Protein AF-A0A014L675-F1 (afdb_monomer_lite)

Sequence (166 aa):
MASSSAWFIGDWVAFGSVRYESRYRDAIEAVGLDYQTIRNYAWVARKFELARRRENLSFQHHTEVASLPAEEQDYWLTRAEECGWSRNQLRRHIRGTRKSTQRNGEGELVQPLRVDRDRVARWTRAAELAGSSLETWIIANIDQAANNIFMNSGEATSHVTRAVRS

Foldseek 3Di:
DAPVVLLVLLVCCLVVPDDPVPVNVVVVVVVVDDPVSSVLSVLLNVQADPVNDDPLDYSLLSSLCSPDPPVVSSVLVVCCNVVVDDSVRSNVVVVVVVVVCVVVCVVDDDDPPPDDPVRLVVLQVVQVVVVHGSVVSVVVVVVVVVVVVCVVVPDDDDDDDDDDDD

pLDDT: mean 74.73, std 17.56, range [33.94, 96.5]

Radius of gyration: 26.56 Å; chains: 1; bounding box: 47×53×72 Å

Secondary structure (DSSP, 8-state):
---HHHHHHHHHHHH-TTT-HHHHHHHHHTTT--HHHHHHHHHHHHHS-GGG--TTS-HHHHHHHTTS-HHHHHHHHHHHHHTT--HHHHHHHHHHHHHHHHHHGGGS--------HHHHHHHHHHHHHTTS-HHHHHHHHHHHHHHHHHHHHT------------

Structure (mmCIF, N/CA/C/O backbone):
data_AF-A0A014L675-F1
#
_entry.id   AF-A0A014L675-F1
#
loop_
_atom_site.group_PDB
_atom_site.id
_atom_site.type_symbol
_atom_site.label_atom_id
_atom_site.label_alt_id
_atom_site.label_comp_id
_atom_site.label_asym_id
_atom_site.label_entity_id
_atom_site.label_seq_id
_atom_site.pdbx_PDB_ins_code
_atom_site.Cartn_x
_atom_site.Cartn_y
_atom_site.Cartn_z
_atom_site.occupancy
_atom_site.B_iso_or_equiv
_atom_site.auth_seq_id
_atom_site.auth_comp_id
_atom_site.auth_asym_id
_atom_site.auth_atom_id
_atom_site.pdbx_PDB_model_num
ATOM 1 N N . MET A 1 1 ? 5.342 -15.927 -12.885 1.00 42.88 1 MET A N 1
ATOM 2 C CA . MET A 1 1 ? 6.704 -15.354 -12.912 1.00 42.88 1 MET A CA 1
ATOM 3 C C . MET A 1 1 ? 6.617 -13.873 -12.588 1.00 42.88 1 MET A C 1
ATOM 5 O O . MET A 1 1 ? 5.720 -13.207 -13.098 1.00 42.88 1 MET A O 1
ATOM 9 N N . ALA A 1 2 ? 7.462 -13.369 -11.688 1.00 50.44 2 ALA A N 1
ATOM 10 C CA . ALA A 1 2 ? 7.633 -11.931 -11.526 1.00 50.44 2 ALA A CA 1
ATOM 11 C C . ALA A 1 2 ? 8.106 -11.356 -12.867 1.00 50.44 2 ALA A C 1
ATOM 13 O O . ALA A 1 2 ? 9.047 -11.884 -13.454 1.00 50.44 2 ALA A O 1
ATOM 14 N N . SER A 1 3 ? 7.471 -10.303 -13.379 1.00 64.94 3 SER A N 1
ATOM 15 C CA . SER A 1 3 ? 8.093 -9.541 -14.460 1.00 64.94 3 SER A CA 1
ATOM 16 C C . SER A 1 3 ? 9.263 -8.787 -13.836 1.00 64.94 3 SER A C 1
ATOM 18 O O . SER A 1 3 ? 9.067 -7.717 -13.267 1.00 64.94 3 SER A O 1
ATOM 20 N N . SER A 1 4 ? 10.463 -9.368 -13.880 1.00 68.38 4 SER A N 1
ATOM 21 C CA . SER A 1 4 ? 11.719 -8.738 -13.442 1.00 68.38 4 SER A CA 1
ATOM 22 C C . SER A 1 4 ? 11.904 -7.348 -14.065 1.00 68.38 4 SER A C 1
ATOM 24 O O . SER A 1 4 ? 12.405 -6.434 -13.417 1.00 68.38 4 SER A O 1
ATOM 26 N N . SER A 1 5 ? 11.378 -7.157 -15.278 1.00 72.69 5 SER A N 1
ATOM 27 C CA . SER A 1 5 ? 11.279 -5.866 -15.960 1.00 72.69 5 SER A CA 1
ATOM 28 C C . SER A 1 5 ? 10.459 -4.815 -15.201 1.00 72.69 5 SER A C 1
ATOM 30 O O . SER A 1 5 ? 10.838 -3.651 -15.205 1.00 72.69 5 SER A O 1
ATOM 32 N N . ALA A 1 6 ? 9.375 -5.186 -14.511 1.00 83.50 6 ALA A N 1
ATOM 33 C CA . ALA A 1 6 ? 8.558 -4.239 -13.747 1.00 83.50 6 ALA A CA 1
ATOM 34 C C . ALA A 1 6 ? 9.301 -3.707 -12.512 1.00 83.50 6 ALA A C 1
ATOM 36 O O . ALA A 1 6 ? 9.239 -2.510 -12.234 1.00 83.50 6 ALA A O 1
ATOM 37 N N . TRP A 1 7 ? 10.050 -4.575 -11.818 1.00 85.62 7 TRP A N 1
ATOM 38 C CA . TRP A 1 7 ? 10.936 -4.158 -10.727 1.00 85.62 7 TRP A CA 1
ATOM 39 C C . TRP A 1 7 ? 12.026 -3.217 -11.236 1.00 85.62 7 TRP A C 1
ATOM 41 O O . TRP A 1 7 ? 12.161 -2.119 -10.710 1.00 85.62 7 TRP A O 1
ATOM 51 N N . PHE 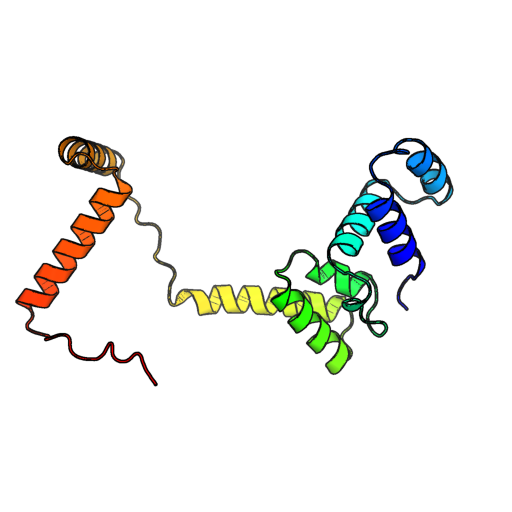A 1 8 ? 12.719 -3.596 -12.313 1.00 84.19 8 PHE A N 1
ATOM 52 C CA . PHE A 1 8 ? 13.777 -2.778 -12.906 1.00 84.19 8 PHE A CA 1
ATOM 53 C C . PHE A 1 8 ? 13.284 -1.390 -13.345 1.00 84.19 8 PHE A C 1
ATOM 55 O O . PHE A 1 8 ? 13.897 -0.382 -12.999 1.00 84.19 8 PHE A O 1
ATOM 62 N N . ILE A 1 9 ? 12.155 -1.319 -14.062 1.00 80.38 9 ILE A N 1
ATOM 63 C CA . ILE A 1 9 ? 11.554 -0.047 -14.497 1.00 80.38 9 ILE A CA 1
ATOM 64 C C . ILE A 1 9 ? 11.144 0.791 -13.283 1.00 80.38 9 ILE A C 1
ATOM 66 O O . ILE A 1 9 ? 11.413 1.991 -13.241 1.00 80.38 9 ILE A O 1
ATOM 70 N N . GLY A 1 10 ? 10.505 0.163 -12.292 1.00 83.88 10 GLY A N 1
ATOM 71 C CA . GLY A 1 10 ? 10.083 0.837 -11.071 1.00 83.88 10 GLY A CA 1
ATOM 72 C C . GLY A 1 10 ? 11.260 1.434 -10.305 1.00 83.88 10 GLY A C 1
ATOM 73 O O . GLY A 1 10 ? 11.203 2.603 -9.934 1.00 83.88 10 GLY A O 1
ATOM 74 N N . ASP A 1 11 ? 12.340 0.672 -10.131 1.00 85.88 11 ASP A N 1
ATOM 75 C CA . ASP A 1 11 ? 13.561 1.122 -9.461 1.00 85.88 11 ASP A CA 1
ATOM 76 C C . ASP A 1 11 ? 14.233 2.256 -10.220 1.00 85.88 11 ASP A C 1
ATOM 78 O O . ASP A 1 11 ? 14.507 3.311 -9.654 1.00 85.88 11 ASP A O 1
ATOM 82 N N . TRP A 1 12 ? 14.443 2.080 -11.522 1.00 79.69 12 TRP A N 1
ATOM 83 C CA . TRP A 1 12 ? 15.095 3.084 -12.352 1.00 79.69 12 TRP A CA 1
ATOM 84 C C . TRP A 1 12 ? 14.377 4.440 -12.281 1.00 79.69 12 TRP A C 1
ATOM 86 O O . TRP A 1 12 ? 15.017 5.478 -12.109 1.00 79.69 12 TRP A O 1
ATOM 96 N N . VAL A 1 13 ? 13.041 4.436 -12.304 1.00 76.38 13 VAL A N 1
ATOM 97 C CA . VAL A 1 13 ? 12.227 5.653 -12.156 1.00 76.38 13 VAL A CA 1
ATOM 98 C C . VAL A 1 13 ? 12.204 6.160 -10.710 1.00 76.38 13 VAL A C 1
ATOM 100 O O . VAL A 1 13 ? 12.229 7.371 -10.482 1.00 76.38 13 VAL A O 1
ATOM 103 N N . ALA A 1 14 ? 12.170 5.266 -9.719 1.00 80.69 14 ALA A N 1
ATOM 104 C CA . ALA A 1 14 ? 12.173 5.630 -8.307 1.00 80.69 14 ALA A CA 1
ATOM 105 C C . ALA A 1 14 ? 13.468 6.339 -7.887 1.00 80.69 14 ALA A C 1
ATOM 107 O O . ALA A 1 14 ? 13.381 7.332 -7.163 1.00 80.69 14 ALA A O 1
ATOM 108 N N . PHE A 1 15 ? 14.621 5.861 -8.367 1.00 73.38 15 PHE A N 1
ATOM 109 C CA . PHE A 1 15 ? 15.953 6.418 -8.108 1.00 73.38 15 PHE A CA 1
ATOM 110 C C . PHE A 1 15 ? 16.314 7.587 -9.045 1.00 73.38 15 PHE A C 1
ATOM 112 O O . PHE A 1 15 ? 17.106 8.454 -8.683 1.00 73.38 15 PHE A O 1
ATOM 119 N N . GLY A 1 16 ? 15.735 7.647 -10.247 1.00 65.75 16 GLY A N 1
ATOM 120 C CA . GLY A 1 16 ? 16.122 8.578 -11.313 1.00 65.75 16 GLY A CA 1
ATOM 121 C C . GLY A 1 16 ? 15.546 10.003 -11.260 1.00 65.75 16 GLY A C 1
ATOM 122 O O . GLY A 1 16 ? 15.777 10.789 -12.187 1.00 65.75 16 GLY A O 1
ATOM 123 N N . SER A 1 17 ? 14.782 10.368 -10.227 1.00 54.81 17 SER A N 1
ATOM 124 C CA . SER A 1 17 ? 13.798 11.462 -10.305 1.00 54.81 17 SER A CA 1
ATOM 125 C C . SER A 1 17 ? 14.258 12.854 -9.842 1.00 54.81 17 SER A C 1
ATOM 127 O O . SER A 1 17 ? 13.540 13.509 -9.093 1.00 54.81 17 SER A O 1
ATOM 129 N N . VAL A 1 18 ? 15.409 13.349 -10.310 1.00 51.22 18 VAL A N 1
ATOM 130 C CA . VAL A 1 18 ? 15.713 14.803 -10.219 1.00 51.22 18 VAL A CA 1
ATOM 131 C C . VAL A 1 18 ? 16.273 15.389 -11.522 1.00 51.22 18 VAL A C 1
ATOM 133 O O . VAL A 1 18 ? 16.184 16.593 -11.733 1.00 51.22 18 VAL A O 1
ATOM 136 N N . ARG A 1 19 ? 16.825 14.578 -12.440 1.00 48.97 19 ARG A N 1
ATOM 137 C CA . ARG A 1 19 ? 17.686 15.117 -13.514 1.00 48.97 19 ARG A CA 1
ATOM 138 C C . ARG A 1 19 ? 17.270 14.807 -14.960 1.00 48.97 19 ARG A C 1
ATOM 140 O O . ARG A 1 19 ? 17.850 15.407 -15.857 1.00 48.97 19 ARG A O 1
ATOM 147 N N . TYR A 1 20 ? 16.291 13.925 -15.220 1.00 53.03 20 TYR A N 1
ATOM 148 C CA . TYR A 1 20 ? 16.057 13.410 -16.589 1.00 53.03 20 TYR A CA 1
ATOM 149 C C . TYR A 1 20 ? 14.589 13.163 -17.008 1.00 53.03 20 TYR A C 1
ATOM 151 O O . TYR A 1 20 ? 14.346 12.303 -17.849 1.00 53.03 20 TYR A O 1
ATOM 159 N N . GLU A 1 21 ? 13.607 13.915 -16.492 1.00 59.47 21 GLU A N 1
ATOM 160 C CA . GLU A 1 21 ? 12.163 13.715 -16.774 1.00 59.47 21 GLU A CA 1
ATOM 161 C C . GLU A 1 21 ? 11.775 13.537 -18.259 1.00 59.47 21 GLU A C 1
ATOM 163 O O . GLU A 1 21 ? 10.840 12.785 -18.540 1.00 59.47 21 GLU A O 1
ATOM 168 N N . SER A 1 22 ? 12.464 14.177 -19.217 1.00 58.53 22 SER A N 1
ATOM 169 C CA . SER A 1 22 ? 12.137 14.013 -20.646 1.00 58.53 22 SER A CA 1
ATOM 170 C C . SER A 1 22 ? 12.676 12.704 -21.240 1.00 58.53 22 SER A C 1
ATOM 172 O O . SER A 1 22 ? 11.967 12.051 -21.995 1.00 58.53 22 SER A O 1
ATOM 174 N N . ARG A 1 23 ? 13.879 12.256 -20.849 1.00 58.41 23 ARG A N 1
ATOM 175 C CA . ARG A 1 23 ? 14.530 11.068 -21.441 1.00 58.41 23 ARG A CA 1
ATOM 176 C C . ARG A 1 23 ? 13.857 9.749 -21.061 1.00 58.41 23 ARG A C 1
ATOM 178 O O . ARG A 1 23 ? 13.908 8.797 -21.832 1.00 58.41 23 ARG A O 1
ATOM 185 N N . TYR A 1 24 ? 13.209 9.694 -19.897 1.00 59.34 24 TYR A N 1
ATOM 186 C CA . TYR A 1 24 ? 12.392 8.540 -19.502 1.00 59.34 24 TYR A CA 1
ATOM 187 C C . TYR A 1 24 ? 11.151 8.391 -20.380 1.00 59.34 24 TYR A C 1
ATOM 189 O O . TYR A 1 24 ? 10.725 7.275 -20.654 1.00 59.34 24 TYR A O 1
ATOM 197 N N . ARG A 1 25 ? 10.566 9.513 -20.810 1.00 59.72 25 ARG A N 1
ATOM 198 C CA . ARG A 1 25 ? 9.333 9.516 -21.595 1.00 59.72 25 ARG A CA 1
ATOM 199 C C . ARG A 1 25 ? 9.570 8.862 -22.955 1.00 59.72 25 ARG A C 1
ATOM 201 O O . ARG A 1 25 ? 8.883 7.900 -23.274 1.00 59.72 25 ARG A O 1
ATOM 208 N N . ASP A 1 26 ? 10.625 9.284 -23.647 1.00 61.28 26 ASP A N 1
ATOM 209 C CA . ASP A 1 26 ? 10.983 8.787 -24.982 1.00 61.28 26 ASP A CA 1
ATOM 210 C C . ASP A 1 26 ? 11.404 7.305 -24.956 1.00 61.28 26 ASP A C 1
ATOM 212 O O . ASP A 1 26 ? 10.983 6.503 -25.789 1.00 61.28 26 ASP A O 1
ATOM 216 N N . ALA A 1 27 ? 12.210 6.909 -23.962 1.00 57.44 27 ALA A N 1
ATOM 217 C CA . ALA A 1 27 ? 12.680 5.530 -23.827 1.00 57.44 27 ALA A CA 1
ATOM 218 C C . ALA A 1 27 ? 11.549 4.547 -23.487 1.00 57.44 27 ALA A C 1
ATOM 220 O O . ALA A 1 27 ? 11.622 3.381 -23.863 1.00 57.44 27 ALA A O 1
ATOM 221 N N . ILE A 1 28 ? 10.513 4.996 -22.771 1.00 59.03 28 ILE A N 1
ATOM 222 C CA . ILE A 1 28 ? 9.410 4.126 -22.354 1.00 59.03 28 ILE A CA 1
ATOM 223 C C . ILE A 1 28 ? 8.257 4.136 -23.366 1.00 59.03 28 ILE A C 1
ATOM 225 O O . ILE A 1 28 ? 7.620 3.099 -23.558 1.00 59.03 28 ILE A O 1
ATOM 229 N N . GLU A 1 29 ? 8.047 5.239 -24.090 1.00 58.91 29 GLU A N 1
ATOM 230 C CA . GLU A 1 29 ? 7.184 5.268 -25.277 1.00 58.91 29 GLU A CA 1
ATOM 231 C C . GLU A 1 29 ? 7.674 4.257 -26.328 1.00 58.91 29 GLU A C 1
ATOM 233 O O . GLU A 1 29 ? 6.874 3.497 -26.871 1.00 58.91 29 GLU A O 1
ATOM 238 N N . ALA A 1 30 ? 8.996 4.121 -26.498 1.00 59.88 30 ALA A N 1
ATOM 239 C CA . ALA A 1 30 ? 9.602 3.082 -27.335 1.00 59.88 30 ALA A CA 1
ATOM 240 C C . ALA A 1 30 ? 9.353 1.638 -26.837 1.00 59.88 30 ALA A C 1
ATOM 242 O O . ALA A 1 30 ? 9.401 0.698 -27.629 1.00 59.88 30 ALA A O 1
ATOM 243 N N . VAL A 1 31 ? 9.072 1.446 -25.541 1.00 64.12 31 VAL A N 1
ATOM 244 C CA . VAL A 1 31 ? 8.727 0.143 -24.927 1.00 64.12 31 VAL A CA 1
ATOM 245 C C . VAL A 1 31 ? 7.206 -0.104 -24.937 1.00 64.12 31 VAL A C 1
ATOM 247 O O . VAL A 1 31 ? 6.755 -1.213 -24.651 1.00 64.12 31 VAL A O 1
ATOM 250 N N . GLY A 1 32 ? 6.401 0.900 -25.301 1.00 67.00 32 GLY A N 1
ATOM 251 C CA . GLY A 1 32 ? 4.947 0.784 -25.442 1.00 67.00 32 GLY A CA 1
ATOM 252 C C . GLY A 1 32 ? 4.172 0.746 -24.120 1.00 67.00 32 GLY A C 1
ATOM 253 O O . GLY A 1 32 ? 3.032 0.284 -24.101 1.00 67.00 32 GLY A O 1
ATOM 254 N N . LEU A 1 33 ? 4.764 1.199 -23.009 1.00 68.56 33 LEU A N 1
ATOM 255 C CA . LEU A 1 33 ? 4.061 1.311 -21.725 1.00 68.56 33 LEU A CA 1
ATOM 256 C C . LEU A 1 33 ? 3.497 2.718 -21.534 1.00 68.56 33 LEU A C 1
ATOM 258 O O . LEU A 1 33 ? 4.179 3.713 -21.772 1.00 68.56 33 LEU A O 1
ATOM 262 N N . ASP A 1 34 ? 2.264 2.806 -21.039 1.00 73.69 34 ASP A N 1
ATOM 263 C CA . ASP A 1 34 ? 1.649 4.091 -20.737 1.00 73.69 34 ASP A CA 1
ATOM 264 C C . ASP A 1 34 ? 2.261 4.743 -19.484 1.00 73.69 34 ASP A C 1
ATOM 266 O O . ASP A 1 34 ? 2.740 4.086 -18.552 1.00 73.69 34 ASP A O 1
ATOM 270 N N . TYR A 1 35 ? 2.193 6.072 -19.436 1.00 70.12 35 TYR A N 1
ATOM 271 C CA . TYR A 1 35 ? 2.763 6.870 -18.352 1.00 70.12 35 TYR A CA 1
ATOM 272 C C . TYR A 1 35 ? 2.215 6.520 -16.956 1.00 70.12 35 TYR A C 1
ATOM 274 O O . TYR A 1 35 ? 2.940 6.589 -15.957 1.00 70.12 35 TYR A O 1
ATOM 282 N N . GLN A 1 36 ? 0.943 6.129 -16.859 1.00 77.62 36 GLN A N 1
ATOM 283 C CA . GLN A 1 36 ? 0.318 5.789 -15.585 1.00 77.62 36 GLN A CA 1
ATOM 284 C C . GLN A 1 36 ? 0.846 4.458 -15.039 1.00 77.62 36 GLN A C 1
ATOM 286 O O . GLN A 1 36 ? 1.111 4.356 -13.838 1.00 77.62 36 GLN A O 1
ATOM 291 N N . THR A 1 37 ? 1.072 3.475 -15.909 1.00 79.00 37 THR A N 1
ATOM 292 C CA . THR A 1 37 ? 1.702 2.197 -15.558 1.00 79.00 37 THR A CA 1
ATOM 293 C C . THR A 1 37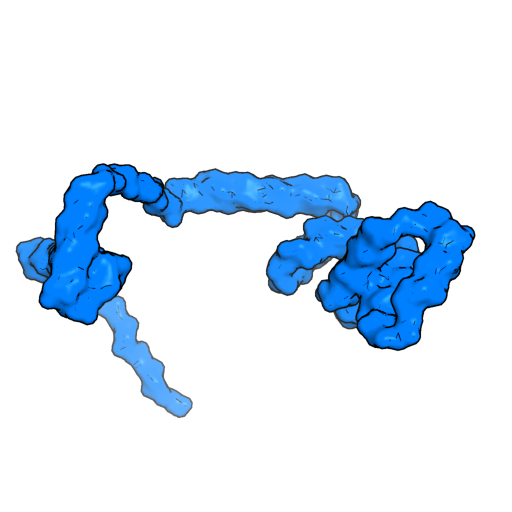 ? 3.103 2.402 -14.981 1.00 79.00 37 THR A C 1
ATOM 295 O O . THR A 1 37 ? 3.430 1.834 -13.939 1.00 79.00 37 THR A O 1
ATOM 298 N N . ILE A 1 38 ? 3.903 3.289 -15.578 1.00 75.44 38 ILE A N 1
ATOM 299 C CA . ILE A 1 38 ? 5.258 3.612 -15.100 1.00 75.44 38 ILE A CA 1
ATOM 300 C C . ILE A 1 38 ? 5.218 4.221 -13.698 1.00 75.44 38 ILE A C 1
ATOM 302 O O . ILE A 1 38 ? 5.953 3.792 -12.805 1.00 75.44 38 ILE A O 1
ATOM 306 N N . ARG A 1 39 ? 4.338 5.208 -13.480 1.00 78.81 39 ARG A N 1
ATOM 307 C CA . ARG A 1 39 ? 4.180 5.831 -12.157 1.00 78.81 39 ARG A CA 1
ATOM 308 C C . ARG A 1 39 ? 3.734 4.823 -11.107 1.00 78.81 39 ARG A C 1
ATOM 310 O O . ARG A 1 39 ? 4.245 4.855 -9.989 1.00 78.81 39 ARG A O 1
ATOM 317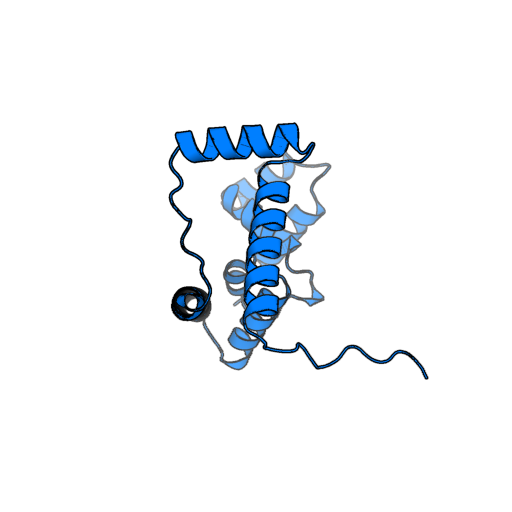 N N . ASN A 1 40 ? 2.830 3.915 -11.469 1.00 83.75 40 ASN A N 1
ATOM 318 C CA . ASN A 1 40 ? 2.413 2.837 -10.584 1.00 83.75 40 ASN A CA 1
ATOM 319 C C . ASN A 1 40 ? 3.592 1.918 -10.228 1.00 83.75 40 ASN A C 1
ATOM 321 O O . ASN A 1 40 ? 3.779 1.591 -9.058 1.00 83.75 40 ASN A O 1
ATOM 325 N N . TYR A 1 41 ? 4.435 1.556 -11.200 1.00 87.06 41 TYR A N 1
ATOM 326 C CA . TYR A 1 41 ? 5.606 0.717 -10.937 1.00 87.06 41 TYR A CA 1
ATOM 327 C C . TYR A 1 41 ? 6.609 1.393 -10.006 1.00 87.06 41 TYR A C 1
ATOM 329 O O . TYR A 1 41 ? 7.047 0.780 -9.035 1.00 87.06 41 TYR A O 1
ATOM 337 N N . ALA A 1 42 ? 6.913 2.668 -10.250 1.00 85.69 42 ALA A N 1
ATOM 338 C CA . ALA A 1 42 ? 7.803 3.449 -9.397 1.00 85.69 42 ALA A CA 1
ATOM 339 C C . ALA A 1 42 ? 7.262 3.584 -7.967 1.00 85.69 42 ALA A C 1
ATOM 341 O O . ALA A 1 42 ? 8.011 3.480 -6.997 1.00 85.69 42 ALA A O 1
ATOM 342 N N . TRP A 1 43 ? 5.951 3.787 -7.818 1.00 90.19 43 TRP A N 1
ATOM 343 C CA . TRP A 1 43 ? 5.316 3.866 -6.507 1.00 90.19 43 TRP A CA 1
ATOM 344 C C . TRP A 1 43 ? 5.436 2.551 -5.725 1.00 90.19 43 TRP A C 1
ATOM 346 O O . TRP A 1 43 ? 5.825 2.582 -4.559 1.00 90.19 43 TRP A O 1
ATOM 356 N N . VAL A 1 44 ? 5.186 1.401 -6.360 1.00 92.31 44 VAL A N 1
ATOM 357 C CA . VAL A 1 44 ? 5.366 0.084 -5.722 1.00 92.31 44 VAL A CA 1
ATOM 358 C C . VAL A 1 44 ? 6.839 -0.170 -5.392 1.00 92.31 44 VAL A C 1
ATOM 360 O O . VAL A 1 44 ? 7.145 -0.575 -4.274 1.00 92.31 44 VAL A O 1
ATOM 363 N N . ALA A 1 45 ? 7.764 0.127 -6.308 1.00 90.44 45 ALA A N 1
ATOM 364 C CA . ALA A 1 45 ? 9.200 -0.042 -6.076 1.00 90.44 45 ALA A CA 1
ATOM 365 C C . ALA A 1 45 ? 9.701 0.751 -4.857 1.00 90.44 45 ALA A C 1
ATOM 367 O O . ALA A 1 45 ? 10.456 0.216 -4.051 1.00 90.44 45 ALA A O 1
ATOM 368 N N . ARG A 1 46 ? 9.202 1.979 -4.650 1.00 87.88 46 ARG A N 1
ATOM 369 C CA . ARG A 1 46 ? 9.502 2.795 -3.455 1.00 87.88 46 ARG A CA 1
ATOM 370 C C . ARG A 1 46 ? 8.944 2.218 -2.153 1.00 87.88 46 ARG A C 1
ATOM 372 O O . ARG A 1 46 ? 9.459 2.531 -1.088 1.00 87.88 46 ARG A O 1
ATOM 379 N N . LYS A 1 47 ? 7.865 1.433 -2.212 1.00 92.12 47 LYS A N 1
ATOM 380 C CA . LYS A 1 47 ? 7.253 0.801 -1.030 1.00 92.12 47 LYS A CA 1
ATOM 381 C C . LYS A 1 47 ? 7.963 -0.486 -0.613 1.00 92.12 47 LYS A C 1
ATOM 383 O O . LYS A 1 47 ? 7.936 -0.833 0.567 1.00 92.12 47 LYS A O 1
ATOM 388 N N . PHE A 1 48 ? 8.595 -1.170 -1.563 1.00 94.00 48 PHE A N 1
ATOM 389 C CA . PHE A 1 48 ? 9.279 -2.439 -1.343 1.00 94.00 48 PHE A CA 1
ATOM 390 C C . PHE A 1 48 ? 10.756 -2.311 -1.705 1.00 94.00 48 PHE A C 1
ATOM 392 O O . PHE A 1 48 ? 11.154 -2.548 -2.849 1.00 94.00 48 PHE A O 1
ATOM 399 N N . GLU A 1 49 ? 11.571 -1.969 -0.707 1.00 87.94 49 GLU A N 1
ATOM 400 C CA . GLU A 1 49 ? 13.026 -2.109 -0.792 1.00 87.94 49 GLU A CA 1
ATOM 401 C C . GLU A 1 49 ? 13.409 -3.553 -1.136 1.00 87.94 49 GLU A C 1
ATOM 403 O O . GLU A 1 49 ? 12.650 -4.481 -0.851 1.00 87.94 49 GLU A O 1
ATOM 408 N N . LEU A 1 50 ? 14.591 -3.755 -1.729 1.00 87.44 50 LEU A N 1
ATOM 409 C CA . LEU A 1 50 ? 15.065 -5.070 -2.186 1.00 87.44 50 LEU A CA 1
ATOM 410 C C . LEU A 1 50 ? 14.903 -6.170 -1.124 1.00 87.44 50 LEU A C 1
ATOM 412 O O . LEU A 1 50 ? 14.411 -7.244 -1.450 1.00 87.44 50 LEU A O 1
ATOM 416 N N . ALA A 1 51 ? 15.212 -5.876 0.143 1.00 89.69 51 ALA A N 1
ATOM 417 C CA . ALA A 1 51 ? 15.095 -6.827 1.253 1.00 89.69 51 ALA A CA 1
ATOM 418 C C . ALA A 1 51 ? 13.647 -7.238 1.594 1.00 89.69 51 ALA A C 1
ATOM 420 O O . ALA A 1 51 ? 13.433 -8.279 2.206 1.00 89.69 51 ALA A O 1
ATOM 421 N N . ARG A 1 52 ? 12.647 -6.435 1.208 1.00 91.75 52 ARG A N 1
ATOM 422 C CA . ARG A 1 52 ? 11.218 -6.716 1.435 1.00 91.75 52 ARG A CA 1
ATOM 423 C C . ARG A 1 52 ? 10.542 -7.385 0.235 1.00 91.75 52 ARG A C 1
ATOM 425 O O . ARG A 1 52 ? 9.362 -7.725 0.309 1.00 91.75 52 ARG A O 1
ATOM 432 N N . ARG A 1 53 ? 11.252 -7.554 -0.885 1.00 93.94 53 ARG A N 1
ATOM 433 C CA . ARG A 1 53 ? 10.722 -8.220 -2.082 1.00 93.94 53 ARG A CA 1
ATOM 434 C C . ARG A 1 53 ? 10.834 -9.721 -1.915 1.00 93.94 53 ARG A C 1
ATOM 436 O O . ARG A 1 53 ? 11.900 -10.240 -1.611 1.00 93.94 53 ARG A O 1
ATOM 443 N N . ARG A 1 54 ? 9.734 -10.424 -2.166 1.00 93.50 54 ARG A N 1
ATOM 444 C CA . ARG A 1 54 ? 9.694 -11.885 -2.070 1.00 93.50 54 ARG A CA 1
ATOM 445 C C . ARG A 1 54 ? 9.808 -12.491 -3.450 1.00 93.50 54 ARG A C 1
ATOM 447 O O . ARG A 1 54 ? 8.906 -12.315 -4.264 1.00 93.50 54 ARG A O 1
ATOM 454 N N . GLU A 1 55 ? 10.898 -13.202 -3.710 1.00 90.31 55 GLU A N 1
ATOM 455 C CA . GLU A 1 55 ? 11.193 -13.784 -5.028 1.00 90.31 55 GLU A CA 1
ATOM 456 C C . GLU A 1 55 ? 10.119 -14.784 -5.485 1.00 90.31 55 GLU A C 1
ATOM 458 O O . GLU A 1 55 ? 9.799 -14.866 -6.673 1.00 90.31 55 GLU A O 1
ATOM 463 N N . ASN A 1 56 ? 9.486 -15.471 -4.528 1.00 91.62 56 ASN A N 1
ATOM 464 C CA . ASN A 1 56 ? 8.392 -16.411 -4.774 1.00 91.62 56 ASN A CA 1
ATOM 465 C C . ASN A 1 56 ? 7.073 -15.723 -5.167 1.00 91.62 56 ASN A C 1
ATOM 467 O O . ASN A 1 56 ? 6.163 -16.370 -5.689 1.00 91.62 56 ASN A O 1
ATOM 471 N N . LEU A 1 57 ? 6.950 -14.407 -4.954 1.00 94.06 57 LEU A N 1
ATOM 472 C CA . LEU A 1 57 ? 5.751 -13.636 -5.265 1.00 94.06 57 LEU A CA 1
ATOM 473 C C . LEU A 1 57 ? 5.990 -12.685 -6.436 1.00 94.06 57 LEU A C 1
ATOM 475 O O . LEU A 1 57 ? 6.984 -11.971 -6.539 1.00 94.06 57 LEU A O 1
ATOM 479 N N . SER A 1 58 ? 5.018 -12.617 -7.344 1.00 93.62 58 SER A N 1
ATOM 480 C CA . SER A 1 58 ? 5.117 -11.692 -8.475 1.00 93.62 58 SER A CA 1
ATOM 481 C C . SER A 1 58 ? 5.025 -10.225 -8.033 1.00 93.62 58 SER A C 1
ATOM 483 O O . SER A 1 58 ? 4.418 -9.901 -7.011 1.00 93.62 58 SER A O 1
ATOM 485 N N . PHE A 1 59 ? 5.530 -9.314 -8.870 1.00 92.25 59 PHE A N 1
ATOM 486 C CA . PHE A 1 59 ? 5.327 -7.864 -8.727 1.00 92.25 59 PHE A CA 1
ATOM 487 C C . PHE A 1 59 ? 3.858 -7.506 -8.455 1.00 92.25 59 PHE A C 1
ATOM 489 O O . PHE A 1 59 ? 3.542 -6.655 -7.635 1.00 92.25 59 PHE A O 1
ATOM 496 N N . GLN A 1 60 ? 2.941 -8.229 -9.098 1.00 92.62 60 GLN A N 1
ATOM 497 C CA . GLN A 1 60 ? 1.517 -7.989 -8.945 1.00 92.62 60 GLN A CA 1
ATOM 498 C C . GLN A 1 60 ? 0.943 -8.446 -7.595 1.00 92.62 60 GLN A C 1
ATOM 500 O O . GLN A 1 60 ? -0.150 -8.033 -7.252 1.00 92.62 60 GLN A O 1
ATOM 505 N N . HIS A 1 61 ? 1.622 -9.289 -6.813 1.00 96.19 61 HIS A N 1
ATOM 506 C CA . HIS A 1 61 ? 1.220 -9.498 -5.413 1.00 96.19 61 HIS A CA 1
ATOM 507 C C . HIS A 1 61 ? 1.540 -8.258 -4.584 1.00 96.19 61 HIS A C 1
ATOM 509 O O . HIS A 1 61 ? 0.713 -7.808 -3.798 1.00 96.19 61 HIS A O 1
ATOM 515 N N . HIS A 1 62 ? 2.713 -7.674 -4.825 1.00 96.31 62 HIS A N 1
ATOM 516 C CA . HIS A 1 62 ? 3.172 -6.470 -4.149 1.00 96.31 62 HIS A CA 1
ATOM 517 C C . HIS A 1 62 ? 2.286 -5.263 -4.499 1.00 96.31 62 HIS A C 1
ATOM 519 O O . HIS A 1 62 ? 1.982 -4.461 -3.622 1.00 96.31 62 HIS A O 1
ATOM 525 N N . THR A 1 63 ? 1.778 -5.163 -5.736 1.00 95.00 63 THR A N 1
ATOM 526 C CA . THR A 1 63 ? 0.830 -4.099 -6.125 1.00 95.00 63 THR A CA 1
ATOM 527 C C . THR A 1 63 ? -0.477 -4.148 -5.324 1.00 95.00 63 THR A C 1
ATOM 529 O O . THR A 1 63 ? -0.976 -3.095 -4.938 1.00 95.00 63 THR A O 1
ATOM 532 N N . GLU A 1 64 ? -1.015 -5.339 -5.023 1.00 95.50 64 GLU A N 1
ATOM 533 C CA . GLU A 1 64 ? -2.274 -5.493 -4.266 1.00 95.50 64 GLU A CA 1
ATOM 534 C C . GLU A 1 64 ? -2.159 -5.004 -2.818 1.00 95.50 64 GLU A C 1
ATOM 536 O O . GLU A 1 64 ? -3.146 -4.553 -2.235 1.00 95.50 64 GLU A O 1
ATOM 541 N N . VAL A 1 65 ? -0.960 -5.093 -2.234 1.00 96.00 65 VAL A N 1
ATOM 542 C CA . VAL A 1 65 ? -0.710 -4.713 -0.838 1.00 96.00 65 VAL A CA 1
ATOM 543 C C . VAL A 1 65 ? -0.040 -3.348 -0.694 1.00 96.00 65 VAL A C 1
ATOM 545 O O . VAL A 1 65 ? -0.036 -2.800 0.400 1.00 96.00 65 VAL A O 1
ATOM 548 N N . ALA A 1 66 ? 0.486 -2.750 -1.765 1.00 95.31 66 ALA A N 1
ATOM 549 C CA . ALA A 1 66 ? 1.300 -1.530 -1.708 1.00 95.31 66 ALA A CA 1
ATOM 550 C C . ALA A 1 66 ? 0.620 -0.329 -1.016 1.00 95.31 66 ALA A C 1
ATOM 552 O O . ALA A 1 66 ? 1.300 0.544 -0.474 1.00 95.31 66 ALA A O 1
ATOM 553 N N . SER A 1 67 ? -0.718 -0.277 -1.016 1.00 93.19 67 SER A N 1
ATOM 554 C CA . SER A 1 67 ? -1.491 0.780 -0.346 1.00 93.19 67 SER A CA 1
ATOM 555 C C . SER A 1 67 ? -1.735 0.525 1.145 1.00 93.19 67 SER A C 1
ATOM 557 O O . SER A 1 67 ? -2.312 1.378 1.811 1.00 93.19 67 SER A O 1
ATOM 559 N N . LEU A 1 68 ? -1.395 -0.661 1.654 1.00 92.06 68 LEU A N 1
ATOM 560 C CA . LEU A 1 68 ? -1.563 -1.040 3.058 1.00 92.06 68 LEU A CA 1
ATOM 561 C C . LEU A 1 68 ? -0.412 -0.497 3.921 1.00 92.06 68 LEU A C 1
ATOM 563 O O . LEU A 1 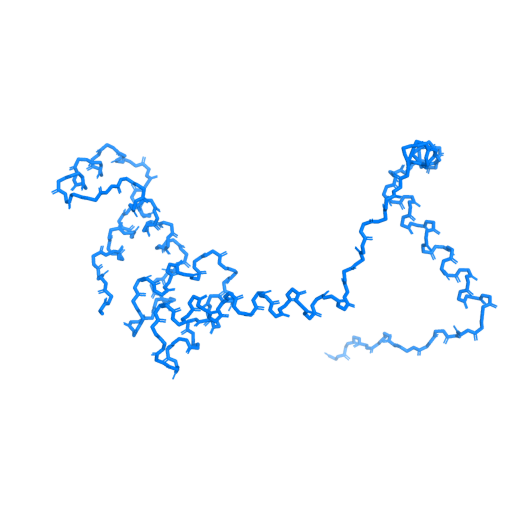68 ? 0.661 -0.206 3.380 1.00 92.06 68 LEU A O 1
ATOM 567 N N . PRO A 1 69 ? -0.597 -0.388 5.249 1.00 92.25 69 PRO A N 1
ATOM 568 C CA . PRO A 1 69 ? 0.504 -0.203 6.195 1.00 92.25 69 PRO A CA 1
ATOM 569 C C . PRO A 1 69 ? 1.573 -1.295 6.049 1.00 92.25 69 PRO A C 1
ATOM 571 O O . PRO A 1 69 ? 1.264 -2.413 5.643 1.00 92.25 69 PRO A O 1
ATOM 574 N N . ALA A 1 70 ? 2.828 -0.986 6.389 1.00 91.19 70 ALA A N 1
ATOM 575 C CA . ALA A 1 70 ? 3.955 -1.904 6.191 1.00 91.19 70 ALA A CA 1
ATOM 576 C C . ALA A 1 70 ? 3.748 -3.267 6.877 1.00 91.19 70 ALA A C 1
ATOM 578 O O . ALA A 1 70 ? 3.976 -4.301 6.256 1.00 91.19 70 ALA A O 1
ATOM 579 N N . GLU A 1 71 ? 3.222 -3.270 8.102 1.00 90.25 71 GLU A N 1
ATOM 580 C CA . GLU A 1 71 ? 2.932 -4.498 8.851 1.00 90.25 71 GLU A CA 1
ATOM 581 C C . GLU A 1 71 ? 1.879 -5.370 8.152 1.00 90.25 71 GLU A C 1
ATOM 583 O O . GLU A 1 71 ? 2.050 -6.581 8.010 1.00 90.25 71 GLU A O 1
ATOM 588 N N . GLU A 1 72 ? 0.811 -4.752 7.638 1.00 91.12 72 GLU A N 1
ATOM 589 C CA . GLU A 1 72 ? -0.208 -5.462 6.865 1.00 91.12 72 GLU A CA 1
ATOM 590 C C . GLU A 1 72 ? 0.352 -5.992 5.542 1.00 91.12 72 GLU A C 1
ATOM 592 O O . GLU A 1 72 ? 0.007 -7.101 5.138 1.00 91.12 72 GLU A O 1
ATOM 597 N N . GLN A 1 73 ? 1.225 -5.237 4.863 1.00 96.19 73 GLN A N 1
ATOM 598 C CA . GLN A 1 73 ? 1.902 -5.721 3.657 1.00 96.19 73 GLN A CA 1
ATOM 599 C C . GLN A 1 73 ? 2.647 -7.024 3.945 1.00 96.19 73 GLN A C 1
ATOM 601 O O . GLN A 1 73 ? 2.448 -8.009 3.236 1.00 96.19 73 GLN A O 1
ATOM 606 N N . ASP A 1 74 ? 3.470 -7.038 4.995 1.00 95.00 74 ASP A N 1
ATOM 607 C CA . ASP A 1 74 ? 4.294 -8.194 5.338 1.00 95.00 74 ASP A CA 1
ATOM 608 C C . ASP A 1 74 ? 3.435 -9.384 5.764 1.00 95.00 74 ASP A C 1
ATOM 610 O O . ASP A 1 74 ? 3.662 -10.500 5.293 1.00 95.00 74 ASP A O 1
ATOM 614 N N . TYR A 1 75 ? 2.391 -9.147 6.560 1.00 94.38 75 TYR A N 1
ATOM 615 C CA . TYR A 1 75 ? 1.417 -10.173 6.925 1.00 94.38 75 TYR A CA 1
ATOM 616 C C . TYR A 1 75 ? 0.791 -10.836 5.688 1.00 94.38 75 TYR A C 1
ATOM 618 O O . TYR A 1 75 ? 0.787 -12.063 5.549 1.00 94.38 75 TYR A O 1
ATOM 626 N N . TRP A 1 76 ? 0.281 -10.027 4.759 1.00 96.50 76 TRP A N 1
ATOM 627 C CA . TRP A 1 76 ? -0.421 -10.522 3.579 1.00 96.50 76 TRP A CA 1
ATOM 628 C C . TRP A 1 76 ? 0.501 -11.217 2.581 1.00 96.50 76 TRP A C 1
ATOM 630 O O . TRP A 1 76 ? 0.105 -12.220 1.983 1.00 96.50 76 TRP A O 1
ATOM 640 N N . LEU A 1 77 ? 1.729 -10.723 2.420 1.00 96.31 77 LEU A N 1
ATOM 641 C CA . LEU A 1 77 ? 2.731 -11.373 1.583 1.00 96.31 77 LEU A CA 1
ATOM 642 C C . LEU A 1 77 ? 3.188 -12.707 2.198 1.00 96.31 77 LEU A C 1
ATOM 644 O O . LEU A 1 77 ? 3.311 -13.679 1.459 1.00 96.31 77 LEU A O 1
ATOM 648 N N . THR A 1 78 ? 3.333 -12.808 3.527 1.00 96.12 78 THR A N 1
ATOM 649 C CA . THR A 1 78 ? 3.618 -14.091 4.206 1.00 96.12 78 THR A CA 1
ATOM 650 C C . THR A 1 78 ? 2.527 -15.106 3.951 1.00 96.12 78 THR A C 1
ATOM 652 O O . THR A 1 78 ? 2.816 -16.212 3.507 1.00 96.12 78 THR A O 1
ATOM 655 N N . ARG A 1 79 ? 1.262 -14.717 4.116 1.00 94.94 79 ARG A N 1
ATOM 656 C CA . ARG A 1 79 ? 0.146 -15.622 3.822 1.00 94.94 79 ARG A CA 1
ATOM 657 C C . ARG A 1 79 ? 0.089 -16.041 2.360 1.00 94.94 79 ARG A C 1
ATOM 659 O O . ARG A 1 79 ? -0.189 -17.202 2.074 1.00 94.94 79 ARG A O 1
ATOM 666 N N . ALA A 1 80 ? 0.357 -15.122 1.435 1.00 96.25 80 ALA A N 1
ATOM 667 C CA . ALA A 1 80 ? 0.362 -15.454 0.017 1.00 96.25 80 ALA A CA 1
ATOM 668 C C . ALA A 1 80 ? 1.450 -16.477 -0.336 1.00 96.25 80 ALA A C 1
ATOM 670 O O . ALA A 1 80 ? 1.196 -17.371 -1.139 1.00 96.25 80 ALA A O 1
ATOM 671 N N . GLU A 1 81 ? 2.628 -16.360 0.273 1.00 95.56 81 GLU A N 1
ATOM 672 C CA . GLU A 1 81 ? 3.751 -17.277 0.079 1.00 95.56 81 GLU A CA 1
ATOM 673 C C . GLU A 1 81 ? 3.494 -18.645 0.726 1.00 95.56 81 GLU A C 1
ATOM 675 O O . GLU A 1 81 ? 3.555 -19.661 0.038 1.00 95.56 81 GLU A O 1
ATOM 680 N N . GLU A 1 82 ? 3.108 -18.673 2.006 1.00 94.69 82 GLU A N 1
ATOM 681 C CA . GLU A 1 82 ? 2.808 -19.904 2.754 1.00 94.69 82 GLU A CA 1
ATOM 682 C C . GLU A 1 82 ? 1.678 -20.719 2.117 1.00 94.69 82 GLU A C 1
ATOM 684 O O . GLU A 1 82 ? 1.736 -21.945 2.053 1.00 94.69 82 GLU A O 1
ATOM 689 N N . CYS A 1 83 ? 0.623 -20.043 1.660 1.00 92.50 83 CYS A N 1
ATOM 690 C CA . CYS A 1 83 ? -0.563 -20.695 1.114 1.00 92.50 83 CYS A CA 1
ATOM 691 C C . CYS A 1 83 ? -0.543 -20.818 -0.418 1.00 92.50 83 CYS A C 1
ATOM 693 O O . CYS A 1 83 ? -1.539 -21.259 -0.998 1.00 92.50 83 CYS A O 1
ATOM 695 N N . GLY A 1 84 ? 0.537 -20.392 -1.085 1.00 94.19 84 GLY A N 1
ATOM 696 C CA . GLY A 1 84 ? 0.659 -20.428 -2.546 1.00 94.19 84 GLY A CA 1
ATOM 697 C C . GLY A 1 84 ? -0.455 -19.667 -3.273 1.00 94.19 84 GLY A C 1
ATOM 698 O O . GLY A 1 84 ? -0.945 -20.109 -4.314 1.00 94.19 84 GLY A O 1
ATOM 699 N N . TRP A 1 85 ? -0.922 -18.551 -2.711 1.00 95.69 85 TRP A N 1
ATOM 700 C CA . TRP A 1 85 ? -2.037 -17.804 -3.286 1.00 95.69 85 TRP A CA 1
ATOM 701 C C . TRP A 1 85 ? -1.642 -17.119 -4.587 1.00 95.69 85 TRP A C 1
ATOM 703 O O . TRP A 1 85 ? -0.615 -16.459 -4.689 1.00 95.69 85 TRP A O 1
ATOM 713 N N . SER A 1 86 ? -2.542 -17.170 -5.567 1.00 95.19 86 SER A N 1
ATOM 714 C CA . SER A 1 86 ? -2.517 -16.236 -6.687 1.00 95.19 86 SER A CA 1
ATOM 715 C C . SER A 1 86 ? -2.870 -14.820 -6.225 1.00 95.19 86 SER A C 1
ATOM 717 O O . SER A 1 86 ? -3.635 -14.619 -5.278 1.00 95.19 86 SER A O 1
ATOM 719 N N . ARG A 1 87 ? -2.449 -13.815 -6.997 1.00 93.88 87 ARG A N 1
ATOM 720 C CA . ARG A 1 87 ? -2.839 -12.407 -6.811 1.00 93.88 87 ARG A CA 1
ATOM 721 C C . ARG A 1 87 ? -4.348 -12.222 -6.622 1.00 93.88 87 ARG A C 1
ATOM 723 O O . ARG A 1 87 ? -4.794 -11.413 -5.814 1.00 93.88 87 ARG A O 1
ATOM 730 N N . ASN A 1 88 ? -5.156 -12.968 -7.376 1.00 93.75 88 ASN A N 1
ATOM 731 C CA . ASN A 1 88 ? -6.613 -12.878 -7.292 1.00 93.75 88 ASN A CA 1
ATOM 732 C C . ASN A 1 88 ? -7.148 -13.402 -5.954 1.00 93.75 88 ASN A C 1
ATOM 734 O O . ASN A 1 88 ? -8.085 -12.814 -5.412 1.00 93.75 88 ASN A O 1
ATOM 738 N N . GLN A 1 89 ? -6.555 -14.475 -5.425 1.00 95.00 89 GLN A N 1
ATOM 739 C CA . GLN A 1 89 ? -6.873 -14.996 -4.095 1.00 95.00 89 GLN A CA 1
ATOM 740 C C . GLN A 1 89 ? -6.423 -14.012 -3.016 1.00 95.00 89 GLN A C 1
ATOM 742 O O . GLN A 1 89 ? -7.247 -13.632 -2.190 1.00 95.00 89 GLN A O 1
ATOM 747 N N . LEU A 1 90 ? -5.191 -13.501 -3.091 1.00 94.56 90 LEU A N 1
ATOM 748 C CA . LEU A 1 90 ? -4.684 -12.472 -2.179 1.00 94.56 90 LEU A CA 1
ATOM 749 C C . LEU A 1 90 ? -5.631 -11.263 -2.099 1.00 94.56 90 LEU A C 1
ATOM 751 O O . LEU A 1 90 ? -6.124 -10.914 -1.027 1.00 94.56 90 LEU A O 1
ATOM 755 N N . ARG A 1 91 ? -5.993 -10.684 -3.249 1.00 94.62 91 ARG A N 1
ATOM 756 C CA . ARG A 1 91 ? -6.955 -9.574 -3.338 1.00 94.62 91 ARG A CA 1
ATOM 757 C C . ARG A 1 91 ? -8.317 -9.917 -2.728 1.00 94.62 91 ARG A C 1
ATOM 759 O O . ARG A 1 91 ? -8.954 -9.059 -2.112 1.00 94.62 91 ARG A O 1
ATOM 766 N N . ARG A 1 92 ? -8.797 -11.153 -2.911 1.00 93.75 92 ARG A N 1
ATOM 767 C CA . ARG A 1 92 ? -10.057 -11.623 -2.317 1.00 93.75 92 ARG A CA 1
ATOM 768 C C . ARG A 1 92 ? -9.954 -11.685 -0.793 1.00 93.75 92 ARG A C 1
ATOM 770 O O . ARG A 1 92 ? -10.875 -11.209 -0.136 1.00 93.75 92 ARG A O 1
ATOM 777 N N . HIS A 1 93 ? -8.857 -12.210 -0.249 1.00 91.50 93 HIS A N 1
ATOM 778 C CA . HIS A 1 93 ? -8.636 -12.293 1.195 1.00 91.50 93 HIS A CA 1
ATOM 779 C C . HIS A 1 93 ? -8.533 -10.906 1.841 1.00 91.50 93 HIS A C 1
ATOM 781 O O . HIS A 1 93 ? -9.272 -10.643 2.785 1.00 91.50 93 HIS A O 1
ATOM 787 N N . ILE A 1 94 ? -7.759 -9.980 1.262 1.00 92.06 94 ILE A N 1
ATOM 788 C CA . ILE A 1 94 ? -7.655 -8.590 1.752 1.00 92.06 94 ILE A CA 1
ATOM 789 C C . ILE A 1 94 ? -9.040 -7.926 1.826 1.00 92.06 94 ILE A C 1
ATOM 791 O O . ILE A 1 94 ? -9.412 -7.317 2.831 1.00 92.06 94 ILE A O 1
ATOM 795 N N . ARG A 1 95 ? -9.847 -8.061 0.764 1.00 89.44 95 ARG A N 1
ATOM 796 C CA . ARG A 1 95 ? -11.212 -7.508 0.728 1.00 89.44 95 ARG A CA 1
ATOM 797 C C . ARG A 1 95 ? -12.148 -8.202 1.716 1.00 89.44 95 ARG A C 1
ATOM 799 O O . ARG A 1 95 ? -12.997 -7.536 2.302 1.00 89.44 95 ARG A O 1
ATOM 806 N N . GLY A 1 96 ? -12.014 -9.517 1.874 1.00 82.38 96 GLY A N 1
ATOM 807 C CA . GLY A 1 96 ? -12.783 -10.313 2.827 1.00 82.38 96 GLY A CA 1
ATOM 808 C C . GLY A 1 96 ? -12.534 -9.868 4.263 1.00 82.38 96 GLY A C 1
ATOM 809 O O . GLY A 1 96 ? -13.496 -9.611 4.978 1.00 82.38 96 GLY A O 1
ATOM 810 N N . THR A 1 97 ? -11.267 -9.669 4.636 1.00 77.38 97 THR A N 1
ATOM 811 C CA . THR A 1 97 ? -10.881 -9.193 5.969 1.00 77.38 97 THR A CA 1
ATOM 812 C C . THR A 1 97 ? -11.375 -7.782 6.229 1.00 77.38 97 THR A C 1
ATOM 814 O O . THR A 1 97 ? -11.949 -7.537 7.275 1.00 77.38 97 THR A O 1
ATOM 817 N N . ARG A 1 98 ? -11.276 -6.856 5.267 1.00 73.50 98 ARG A N 1
ATOM 818 C CA . ARG A 1 98 ? -11.847 -5.508 5.445 1.00 73.50 98 ARG A CA 1
ATOM 819 C C . ARG A 1 98 ? -13.359 -5.535 5.653 1.00 73.50 98 ARG A C 1
ATOM 821 O O . ARG A 1 98 ? -13.861 -4.810 6.501 1.00 73.50 98 ARG A O 1
ATOM 828 N N . LYS A 1 99 ? -14.083 -6.389 4.921 1.00 70.56 99 LYS A N 1
ATOM 829 C CA . LYS A 1 99 ? -15.528 -6.570 5.117 1.00 70.56 99 LYS A CA 1
ATOM 830 C C . LYS A 1 99 ? -15.849 -7.215 6.462 1.00 70.56 99 LYS A C 1
ATOM 832 O O . LYS A 1 99 ? -16.809 -6.799 7.094 1.00 70.56 99 LYS A O 1
ATOM 837 N N . SER A 1 100 ? -15.070 -8.198 6.917 1.00 58.59 100 SER A N 1
ATOM 838 C CA . SER A 1 100 ? -15.268 -8.797 8.240 1.00 58.59 100 SER A CA 1
ATOM 839 C C . SER A 1 100 ? -14.868 -7.852 9.367 1.00 58.59 100 SER A C 1
ATOM 841 O O . SER A 1 100 ? -15.540 -7.847 10.380 1.00 58.59 100 SER A O 1
ATOM 843 N N . THR A 1 101 ? -13.837 -7.022 9.197 1.00 57.41 101 THR A N 1
ATOM 844 C CA . THR A 1 101 ? -13.460 -5.970 10.150 1.00 57.41 101 THR A CA 1
ATOM 845 C C . THR A 1 101 ? -14.513 -4.871 10.187 1.00 57.41 101 THR A C 1
ATOM 847 O O . THR A 1 101 ? -14.833 -4.401 11.263 1.00 57.41 101 THR A O 1
ATOM 850 N N . GLN A 1 102 ? -15.123 -4.504 9.056 1.00 55.41 102 GLN A N 1
ATOM 851 C CA . GLN A 1 102 ? -16.280 -3.602 9.052 1.00 55.41 102 GLN A CA 1
ATOM 852 C C . GLN A 1 102 ? -17.488 -4.230 9.756 1.00 55.41 102 GLN A C 1
ATOM 854 O O . GLN A 1 102 ? -18.138 -3.554 10.537 1.00 55.41 102 GLN A O 1
ATOM 859 N N . ARG A 1 103 ? -17.743 -5.528 9.548 1.00 52.84 103 ARG A N 1
ATOM 860 C CA . ARG A 1 103 ? -18.877 -6.248 10.154 1.00 52.84 103 ARG A CA 1
ATOM 861 C C . ARG A 1 103 ? -18.664 -6.620 11.630 1.00 52.84 103 ARG A C 1
ATOM 863 O O . ARG A 1 103 ? -19.629 -6.723 12.367 1.00 52.84 103 ARG A O 1
ATOM 870 N N . ASN A 1 104 ? -17.419 -6.816 12.066 1.00 47.78 104 ASN A N 1
ATOM 871 C CA . ASN A 1 104 ? -17.044 -7.054 13.468 1.00 47.78 104 ASN A CA 1
ATOM 872 C C . ASN A 1 104 ? -16.750 -5.739 14.213 1.00 47.78 104 ASN A C 1
ATOM 874 O O . ASN A 1 104 ? -16.852 -5.692 15.432 1.00 47.78 104 ASN A O 1
ATOM 878 N N . GLY A 1 105 ? -16.413 -4.669 13.488 1.00 45.78 105 GLY A N 1
ATOM 879 C CA . GLY A 1 105 ? -16.269 -3.302 13.995 1.00 45.78 105 GL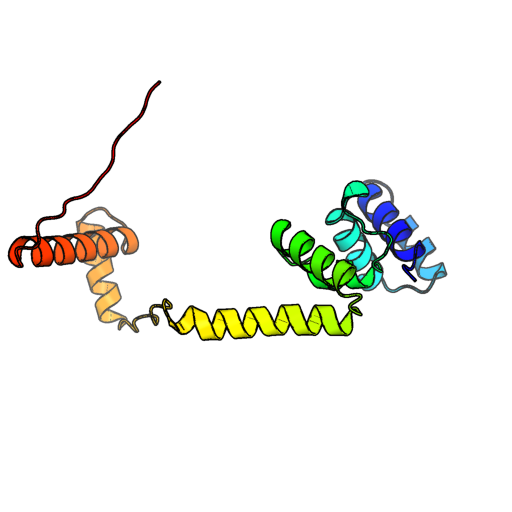Y A CA 1
ATOM 880 C C . GLY A 1 105 ? -17.606 -2.607 14.268 1.00 45.78 105 GLY A C 1
ATOM 881 O O . GLY A 1 105 ? -17.623 -1.544 14.874 1.00 45.78 105 GLY A O 1
ATOM 882 N N . GLU A 1 106 ? -18.735 -3.234 13.920 1.00 47.31 106 GLU A N 1
ATOM 883 C CA . GLU A 1 106 ? -20.074 -2.856 14.404 1.00 47.31 106 GLU A CA 1
ATOM 884 C C . GLU A 1 106 ? -20.258 -3.100 15.921 1.00 47.31 106 GLU A C 1
ATOM 886 O O . GLU A 1 106 ? -21.328 -2.830 16.458 1.00 47.31 106 GLU A O 1
ATOM 891 N N . GLY A 1 107 ? -19.215 -3.558 16.628 1.00 48.28 107 GLY A N 1
ATOM 892 C CA . GLY A 1 107 ? -19.136 -3.564 18.091 1.00 48.28 107 GLY A CA 1
ATOM 893 C C . GLY A 1 107 ? -18.590 -2.280 18.731 1.00 48.28 107 GLY A C 1
ATOM 894 O O . GLY A 1 107 ? -18.686 -2.157 19.946 1.00 48.28 107 GLY A O 1
ATOM 895 N N . GLU A 1 108 ? -18.045 -1.318 17.972 1.00 49.19 108 GLU A N 1
ATOM 896 C CA . GLU A 1 108 ? -17.544 -0.057 18.555 1.00 49.19 108 GLU A CA 1
ATOM 897 C C . GLU A 1 108 ? -17.479 1.092 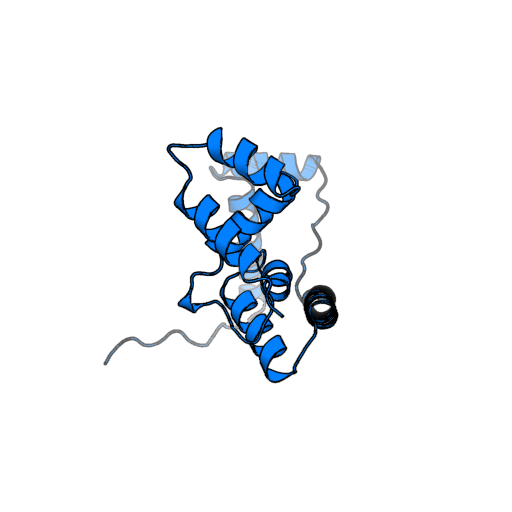17.530 1.00 49.19 108 GLU A C 1
ATOM 899 O O . GLU A 1 108 ? -16.495 1.816 17.402 1.00 49.19 108 GLU A O 1
ATOM 904 N N . LEU A 1 109 ? -18.551 1.271 16.754 1.00 43.38 109 LEU A N 1
ATOM 905 C CA . LEU A 1 109 ? -18.761 2.480 15.956 1.00 43.38 109 LEU A CA 1
ATOM 906 C C . LEU A 1 109 ? -19.890 3.291 16.590 1.00 43.38 109 LEU A C 1
ATOM 908 O O . LEU A 1 109 ? -21.070 2.980 16.419 1.00 43.38 109 LEU A O 1
ATOM 912 N N . VAL A 1 110 ? -19.527 4.348 17.322 1.00 48.56 110 VAL A N 1
ATOM 913 C CA . VAL A 1 110 ? -20.493 5.353 17.781 1.00 48.56 110 VAL A CA 1
ATOM 914 C C . VAL A 1 110 ? -21.112 5.982 16.537 1.00 48.56 110 VAL A C 1
ATOM 916 O O . VAL A 1 110 ? -20.430 6.626 15.738 1.00 48.56 110 VAL A O 1
ATOM 919 N N . GLN A 1 111 ? -22.412 5.764 16.343 1.00 48.78 111 GLN A N 1
ATOM 920 C CA . GLN A 1 111 ? -23.155 6.437 15.284 1.00 48.78 111 GLN A CA 1
ATOM 921 C C . GLN A 1 111 ? -23.003 7.954 15.473 1.00 48.78 111 GLN A C 1
ATOM 923 O O . GLN A 1 111 ? -23.182 8.432 16.596 1.00 48.78 111 GLN A O 1
ATOM 928 N N . PRO A 1 112 ? -22.697 8.736 14.420 1.00 48.25 112 PRO A N 1
ATOM 929 C CA . PRO A 1 112 ? -22.597 10.180 14.559 1.00 48.25 112 PRO A CA 1
ATOM 930 C C . PRO A 1 112 ? -23.945 10.723 15.036 1.00 48.25 112 PRO A C 1
ATOM 932 O O . PRO A 1 112 ? -24.953 10.643 14.326 1.00 48.25 112 PRO A O 1
ATOM 935 N N . LEU A 1 113 ? -23.962 11.260 16.258 1.00 55.75 113 LEU A N 1
ATOM 936 C CA . LEU A 1 113 ? -25.146 11.883 16.826 1.00 55.75 113 LEU A CA 1
ATOM 937 C C . LEU A 1 113 ? -25.538 13.051 15.918 1.00 55.75 113 LEU A C 1
ATOM 939 O O . LEU A 1 113 ? -24.785 14.011 15.755 1.00 55.75 113 LEU A O 1
ATOM 943 N N . ARG A 1 114 ? -26.722 12.977 15.306 1.00 58.03 114 ARG A N 1
ATOM 944 C CA . ARG A 1 114 ? -27.272 14.108 14.556 1.00 58.03 114 ARG A CA 1
ATOM 945 C C . ARG A 1 114 ? -27.681 15.185 15.550 1.00 58.03 114 ARG A C 1
ATOM 947 O O . ARG A 1 114 ? -28.732 15.094 16.178 1.00 58.03 114 ARG A O 1
ATOM 954 N N . VAL A 1 115 ? -26.828 16.189 15.699 1.00 67.31 115 VAL A N 1
ATOM 955 C CA . VAL A 1 115 ? -27.099 17.361 16.529 1.00 67.31 115 VAL A CA 1
ATOM 956 C C . VAL A 1 115 ? -27.685 18.461 15.649 1.00 67.31 115 VAL A C 1
ATOM 958 O O . VAL A 1 115 ? -27.132 18.801 14.606 1.00 67.31 115 VAL A O 1
ATOM 961 N N . ASP A 1 116 ? -28.818 19.010 16.077 1.00 69.69 116 ASP A N 1
ATOM 962 C CA . ASP A 1 116 ? -29.455 20.151 15.424 1.00 69.69 116 ASP A CA 1
ATOM 963 C C . ASP A 1 116 ? -28.579 21.423 15.492 1.00 69.69 116 ASP A C 1
ATOM 965 O O . ASP A 1 116 ? -27.869 21.646 16.479 1.00 69.69 116 ASP A O 1
ATOM 969 N N . ARG A 1 117 ? -28.635 22.274 14.457 1.00 62.31 117 ARG A N 1
ATOM 970 C CA . ARG A 1 117 ? -27.785 23.474 14.343 1.00 62.31 117 ARG A CA 1
ATOM 971 C C . ARG A 1 117 ? -27.969 24.450 15.508 1.00 62.31 117 ARG A C 1
ATOM 973 O O . ARG A 1 117 ? -26.981 25.036 15.952 1.00 62.31 117 ARG A O 1
ATOM 980 N N . ASP A 1 118 ? -29.172 24.557 16.066 1.00 69.81 118 ASP A N 1
ATOM 981 C CA . ASP A 1 118 ? -29.452 25.453 17.193 1.00 69.81 118 ASP A CA 1
ATOM 982 C C . ASP A 1 118 ? -28.808 24.950 18.489 1.00 69.81 118 ASP A C 1
ATOM 984 O O . ASP A 1 118 ? -28.430 25.727 19.372 1.00 69.81 118 ASP A O 1
ATOM 988 N N . ARG A 1 119 ? -28.632 23.629 18.622 1.00 70.50 119 ARG A N 1
ATOM 989 C CA . ARG A 1 119 ? -27.887 23.035 19.741 1.00 70.50 119 ARG A CA 1
ATOM 990 C C . ARG A 1 119 ? -26.392 23.296 19.598 1.00 70.50 119 ARG A C 1
ATOM 992 O O . ARG A 1 119 ? -25.769 23.717 20.570 1.00 70.50 119 ARG A O 1
ATOM 999 N N . VAL A 1 120 ? -25.846 23.125 18.392 1.00 73.00 120 VAL A N 1
ATOM 1000 C CA . VAL A 1 120 ? -24.429 23.404 18.107 1.00 73.00 120 VAL A CA 1
ATOM 1001 C C . VAL A 1 120 ? -24.094 24.871 18.384 1.00 73.00 120 VAL A C 1
ATOM 1003 O O . VAL A 1 120 ? -23.093 25.148 19.044 1.00 73.00 120 VAL A O 1
ATOM 1006 N N . ALA A 1 121 ? -24.948 25.811 17.967 1.00 70.31 121 ALA A N 1
ATOM 1007 C CA . ALA A 1 121 ? -24.743 27.239 18.217 1.00 70.31 121 ALA A CA 1
ATOM 1008 C C . ALA A 1 121 ? -24.690 27.567 19.720 1.00 70.31 121 ALA A C 1
ATOM 1010 O O . ALA A 1 121 ? -23.792 28.277 20.176 1.00 70.31 121 ALA A O 1
ATOM 1011 N N . ARG A 1 122 ? -25.606 26.996 20.516 1.00 82.38 122 ARG A N 1
ATOM 1012 C CA . ARG A 1 122 ? -25.621 27.198 21.973 1.00 82.38 122 ARG A CA 1
ATOM 1013 C C . ARG A 1 122 ? -24.389 26.619 22.663 1.00 82.38 122 ARG A C 1
ATOM 1015 O O . ARG A 1 122 ? -23.824 27.284 23.526 1.00 82.38 122 ARG A O 1
ATOM 1022 N N . TRP A 1 123 ? -23.962 25.414 22.291 1.00 83.00 123 TRP A N 1
ATOM 1023 C CA . TRP A 1 123 ? -22.757 24.801 22.862 1.00 83.00 123 TRP A CA 1
ATOM 1024 C C . TRP A 1 123 ? -21.490 25.551 22.466 1.00 83.00 123 TRP A C 1
ATOM 1026 O O . TRP A 1 123 ? -20.614 25.738 23.302 1.00 83.00 123 TRP A O 1
ATOM 1036 N N . THR A 1 124 ? -21.424 26.053 21.231 1.00 73.62 124 THR A N 1
ATOM 1037 C CA . THR A 1 124 ? -20.295 26.874 20.769 1.00 73.62 124 THR A CA 1
ATOM 1038 C C . THR A 1 124 ? -20.189 28.137 21.610 1.00 73.62 124 THR A C 1
ATOM 1040 O O . THR A 1 124 ? -19.123 28.444 22.134 1.00 73.62 124 THR A O 1
ATOM 1043 N N . ARG A 1 125 ? -21.318 28.815 21.847 1.00 80.44 125 ARG A N 1
ATOM 1044 C CA . ARG A 1 125 ? -21.343 30.010 22.690 1.00 80.44 125 ARG A CA 1
ATOM 1045 C C . ARG A 1 125 ? -20.952 29.725 24.143 1.00 80.44 125 ARG A C 1
ATOM 1047 O O . ARG A 1 125 ? -20.272 30.539 24.761 1.00 80.44 125 ARG A O 1
ATOM 1054 N N . ALA A 1 126 ? -21.376 28.588 24.694 1.00 81.19 126 ALA A N 1
ATOM 1055 C CA . ALA A 1 126 ? -20.997 28.173 26.044 1.00 81.19 126 ALA A CA 1
ATOM 1056 C C . ALA A 1 126 ? -19.495 27.858 26.150 1.00 81.19 126 ALA A C 1
ATOM 1058 O O . ALA A 1 126 ? -18.858 28.271 27.117 1.00 81.19 126 ALA A O 1
ATOM 1059 N N . ALA A 1 127 ? -18.927 27.194 25.140 1.00 79.31 127 ALA A N 1
ATOM 1060 C CA . ALA A 1 127 ? -17.502 26.892 25.061 1.00 79.31 127 ALA A CA 1
ATOM 1061 C C . ALA A 1 127 ? -16.648 28.167 24.969 1.00 79.31 127 ALA A C 1
ATOM 1063 O O . ALA A 1 127 ? -15.685 28.312 25.723 1.00 79.31 127 ALA A O 1
ATOM 1064 N N . GLU A 1 128 ? -17.059 29.129 24.133 1.00 83.19 128 GLU A N 1
ATOM 1065 C CA . GLU A 1 128 ? -16.426 30.451 24.028 1.00 83.19 128 GLU A CA 1
ATOM 1066 C C . GLU A 1 128 ? -16.413 31.193 25.369 1.00 83.19 128 GLU A C 1
ATOM 1068 O O . GLU A 1 128 ? -15.374 31.707 25.778 1.00 83.19 128 GLU A O 1
ATOM 1073 N N . LEU A 1 129 ? -17.550 31.231 26.076 1.00 88.25 129 LEU A N 1
ATOM 1074 C CA . LEU A 1 129 ? -17.643 31.864 27.398 1.00 88.25 129 LEU A CA 1
ATOM 1075 C C . LEU A 1 129 ? -16.783 31.148 28.449 1.00 88.25 129 LEU A C 1
ATOM 1077 O O . LEU A 1 129 ? -16.277 31.792 29.364 1.00 88.25 129 LEU A O 1
ATOM 1081 N N . ALA A 1 130 ? -16.592 29.837 28.301 1.00 81.06 130 ALA A N 1
ATOM 1082 C CA . ALA A 1 130 ? -15.683 29.037 29.115 1.00 81.06 130 ALA A CA 1
ATOM 1083 C C . ALA A 1 130 ? -14.211 29.121 28.654 1.00 81.06 130 ALA A C 1
ATOM 1085 O O . ALA A 1 130 ? -13.357 28.459 29.239 1.00 81.06 130 ALA A O 1
ATOM 1086 N N . GLY A 1 131 ? -13.900 29.900 27.610 1.00 87.44 131 GLY A N 1
ATOM 1087 C CA . GLY A 1 131 ? -12.541 30.078 27.090 1.00 87.44 131 GLY A CA 1
ATOM 1088 C C . GLY A 1 131 ? -11.952 28.839 26.406 1.00 87.44 131 GLY A C 1
ATOM 1089 O O . GLY A 1 131 ? -10.734 28.680 26.378 1.00 87.44 131 GLY A O 1
ATOM 1090 N N . SER A 1 132 ? -12.790 27.946 25.875 1.00 83.56 132 SER A N 1
ATOM 1091 C CA . SER A 1 132 ? -12.374 26.674 25.265 1.00 83.56 132 SER A CA 1
ATOM 1092 C C . SER A 1 132 ? -13.023 26.454 23.895 1.00 83.56 132 SER A C 1
ATOM 1094 O O . SER A 1 132 ? -13.999 27.111 23.538 1.00 83.56 132 SER A O 1
ATOM 1096 N N . SER A 1 133 ? -12.468 25.540 23.093 1.00 82.19 133 SER A N 1
ATOM 1097 C CA . SER A 1 133 ? -13.110 25.126 21.841 1.00 82.19 133 SER A CA 1
ATOM 1098 C C . SER A 1 133 ? -14.348 24.271 22.129 1.00 82.19 133 SER A C 1
ATOM 1100 O O . SER A 1 133 ? -14.438 23.618 23.171 1.00 82.19 133 SER A O 1
ATOM 1102 N N . LEU A 1 134 ? -15.294 24.239 21.184 1.00 69.56 134 LEU A N 1
ATOM 1103 C CA . LEU A 1 134 ? -16.507 23.421 21.288 1.00 69.56 134 LEU A CA 1
ATOM 1104 C C . LEU A 1 134 ? -16.192 21.947 21.586 1.00 69.56 134 LEU A C 1
ATOM 1106 O O . LEU A 1 134 ? -16.837 21.340 22.434 1.00 69.56 134 LEU A O 1
ATOM 1110 N N . GLU A 1 135 ? -15.199 21.387 20.897 1.00 72.31 135 GLU A N 1
ATOM 1111 C CA . GLU A 1 135 ? -14.776 19.994 21.056 1.00 72.31 135 GLU A CA 1
ATOM 1112 C C . GLU A 1 135 ? -14.264 19.721 22.475 1.00 72.31 135 GLU A C 1
ATOM 1114 O O . GLU A 1 135 ? -14.794 18.850 23.165 1.00 72.31 135 GLU A O 1
ATOM 1119 N N . THR A 1 136 ? -13.306 20.522 22.951 1.00 73.50 136 THR A N 1
ATOM 1120 C CA . THR A 1 136 ? -12.736 20.383 24.297 1.00 73.50 136 THR A CA 1
ATOM 1121 C C . THR A 1 136 ? -13.799 20.569 25.378 1.00 73.50 136 THR A C 1
ATOM 1123 O O . THR A 1 136 ? -13.820 19.835 26.365 1.00 73.50 136 THR A O 1
ATOM 1126 N N . TRP A 1 137 ? -14.710 21.524 25.185 1.00 88.25 137 TRP A N 1
ATOM 1127 C CA . TRP A 1 137 ? -15.788 21.805 26.127 1.00 88.25 137 TRP A CA 1
ATOM 1128 C C . TRP A 1 137 ? -16.815 20.669 26.211 1.00 88.25 137 TRP A C 1
ATOM 1130 O O . TRP A 1 137 ? -17.252 20.330 27.312 1.00 88.25 137 TRP A O 1
ATOM 1140 N N . ILE A 1 138 ? -17.189 20.072 25.070 1.00 77.88 138 ILE A N 1
ATOM 1141 C CA . ILE A 1 138 ? -18.123 18.938 25.011 1.00 77.88 138 ILE A CA 1
ATOM 1142 C C . ILE A 1 138 ? -17.520 17.722 25.708 1.00 77.88 138 ILE A C 1
ATOM 1144 O O . ILE A 1 138 ? -18.193 17.126 26.545 1.00 77.88 138 ILE A O 1
ATOM 1148 N N . ILE A 1 139 ? -16.268 17.376 25.398 1.00 77.00 139 ILE A N 1
ATOM 1149 C CA . ILE A 1 139 ? -15.590 16.222 26.005 1.00 77.00 139 ILE A CA 1
ATOM 1150 C C . ILE A 1 139 ? -15.517 16.405 27.523 1.00 77.00 139 ILE A C 1
ATOM 1152 O O . ILE A 1 139 ? -16.005 15.560 28.266 1.00 77.00 139 ILE A O 1
ATOM 1156 N N . ALA A 1 140 ? -15.035 17.563 27.988 1.00 72.69 140 ALA A N 1
ATOM 1157 C CA . ALA A 1 140 ? -14.919 17.843 29.416 1.00 72.69 140 ALA A CA 1
ATOM 1158 C C . ALA A 1 140 ? -16.272 17.803 30.150 1.00 72.69 140 ALA A C 1
ATOM 1160 O O . ALA A 1 140 ? -16.349 17.292 31.266 1.00 72.69 140 ALA A O 1
ATOM 1161 N N . ASN A 1 141 ? -17.348 18.315 29.540 1.00 84.12 141 ASN A N 1
ATOM 1162 C CA . ASN A 1 141 ? -18.683 18.254 30.144 1.00 84.12 141 ASN A CA 1
ATOM 1163 C C . ASN A 1 141 ? -19.245 16.834 30.187 1.00 84.12 141 ASN A C 1
ATOM 1165 O O . ASN A 1 141 ? -19.858 16.458 31.185 1.00 84.12 141 ASN A O 1
ATOM 1169 N N . ILE A 1 142 ? -19.061 16.054 29.120 1.00 78.38 142 ILE A N 1
ATOM 1170 C CA . ILE A 1 142 ? -19.518 14.662 29.073 1.00 78.38 142 ILE A CA 1
ATOM 1171 C C . ILE A 1 142 ? -18.765 13.836 30.120 1.00 78.38 142 ILE A C 1
ATOM 1173 O O . ILE A 1 142 ? -19.405 13.116 30.884 1.00 78.38 142 ILE A O 1
ATOM 1177 N N . ASP A 1 143 ? -17.448 14.009 30.226 1.00 74.62 143 ASP A N 1
ATOM 1178 C CA . ASP A 1 143 ? -16.620 13.319 31.218 1.00 74.62 143 ASP A CA 1
ATOM 1179 C C . ASP A 1 143 ? -17.007 13.709 32.647 1.00 74.62 143 ASP A C 1
ATOM 1181 O O . ASP A 1 143 ? -17.143 12.848 33.515 1.00 74.62 143 ASP A O 1
ATOM 1185 N N . GLN A 1 144 ? -17.244 14.998 32.914 1.00 75.81 144 GLN A N 1
ATOM 1186 C CA . GLN A 1 144 ? -17.726 15.450 34.223 1.00 75.81 144 GLN A CA 1
ATOM 1187 C C . GLN A 1 144 ? -19.110 14.889 34.555 1.00 75.81 144 GLN A C 1
ATOM 1189 O O . GLN A 1 144 ? -19.335 14.456 35.684 1.00 75.81 144 GLN A O 1
ATOM 1194 N N . ALA A 1 145 ? -20.033 14.868 33.592 1.00 74.94 145 ALA A N 1
ATOM 1195 C CA . ALA A 1 145 ? -21.360 14.297 33.788 1.00 74.94 145 ALA A CA 1
ATOM 1196 C C . ALA A 1 145 ? -21.282 12.791 34.079 1.00 74.94 145 ALA A C 1
ATOM 1198 O O . ALA A 1 145 ? -21.923 12.322 35.018 1.00 74.94 145 ALA A O 1
ATOM 1199 N N . ALA A 1 146 ? -20.458 12.054 33.331 1.00 68.38 146 ALA A N 1
ATOM 1200 C CA . ALA A 1 146 ? -20.221 10.633 33.552 1.00 68.38 146 ALA A CA 1
ATOM 1201 C C . ALA A 1 146 ? -19.604 10.381 34.935 1.00 68.38 146 ALA A C 1
ATOM 1203 O O . ALA A 1 146 ? -20.143 9.596 35.712 1.00 68.38 146 ALA A O 1
ATOM 1204 N N . ASN A 1 147 ? -18.546 11.115 35.292 1.00 74.75 147 ASN A N 1
ATOM 1205 C CA . ASN A 1 147 ? -17.900 11.016 36.600 1.00 74.75 147 ASN A CA 1
ATOM 1206 C C . ASN A 1 147 ? -18.872 11.316 37.743 1.00 74.75 147 ASN A C 1
ATOM 1208 O O . ASN A 1 147 ? -18.898 10.583 38.723 1.00 74.75 147 ASN A O 1
ATOM 1212 N N . ASN A 1 148 ? -19.719 12.338 37.617 1.00 80.12 148 ASN A N 1
ATOM 1213 C CA . ASN A 1 148 ? -20.722 12.649 38.636 1.00 80.12 148 ASN A CA 1
ATOM 1214 C C . ASN A 1 148 ? -21.760 11.530 38.791 1.00 80.12 148 ASN A C 1
ATOM 1216 O O . ASN A 1 148 ? -22.183 11.245 39.910 1.00 80.12 148 ASN A O 1
ATOM 1220 N N . ILE A 1 149 ? -22.160 10.882 37.693 1.00 80.56 149 ILE A N 1
ATOM 1221 C CA . ILE A 1 149 ? -23.067 9.729 37.736 1.00 80.56 149 ILE A CA 1
ATOM 1222 C C . ILE A 1 149 ? -22.383 8.549 38.433 1.00 80.56 149 ILE A C 1
ATOM 1224 O O . ILE A 1 149 ? -22.967 8.006 39.365 1.00 80.56 149 ILE A O 1
ATOM 1228 N N . PHE A 1 150 ? -21.145 8.212 38.056 1.00 71.69 150 PHE A N 1
ATOM 1229 C CA . PHE A 1 150 ? -20.386 7.111 38.661 1.00 71.69 150 PHE A CA 1
ATOM 1230 C C . PHE A 1 150 ? -20.096 7.331 40.153 1.00 71.69 150 PHE A C 1
ATOM 1232 O O . PHE A 1 150 ? -20.218 6.407 40.958 1.00 71.69 150 PHE A O 1
ATOM 1239 N N . MET A 1 151 ? -19.772 8.566 40.543 1.00 68.50 151 MET A N 1
ATOM 1240 C CA . MET A 1 151 ? -19.541 8.934 41.944 1.00 68.50 151 MET A CA 1
ATOM 1241 C C . MET A 1 151 ? -20.833 8.891 42.770 1.00 68.50 151 MET A C 1
ATOM 1243 O O . MET A 1 151 ? -20.796 8.506 43.937 1.00 68.50 151 MET A O 1
ATOM 1247 N N . ASN A 1 152 ? -21.982 9.222 42.169 1.00 67.69 152 ASN A N 1
ATOM 1248 C CA . ASN A 1 152 ? -23.284 9.133 42.835 1.00 67.69 152 ASN A CA 1
ATOM 1249 C C . ASN A 1 152 ? -23.886 7.715 42.825 1.00 67.69 152 ASN A C 1
ATOM 1251 O O . ASN A 1 152 ? -24.777 7.446 43.629 1.00 67.69 152 ASN A O 1
ATOM 1255 N N . SER A 1 153 ? -23.428 6.811 41.950 1.00 59.47 153 SER A N 1
ATOM 1256 C CA . SER A 1 153 ? -23.919 5.428 41.852 1.00 59.47 153 SER A CA 1
ATOM 1257 C C . SER A 1 153 ? -23.138 4.412 42.696 1.00 59.47 153 SER A C 1
ATOM 1259 O O . SER A 1 153 ? -23.534 3.252 42.749 1.00 59.47 153 SER A O 1
ATOM 1261 N N . GLY A 1 154 ? -22.073 4.824 43.395 1.00 55.44 154 GLY A N 1
ATOM 1262 C CA . GLY A 1 154 ? -21.413 3.995 44.411 1.00 55.44 154 GLY A CA 1
ATOM 1263 C C . GLY A 1 154 ? -20.582 2.818 43.885 1.00 55.44 154 GLY A C 1
ATOM 1264 O O . GLY A 1 154 ? -20.418 1.840 44.609 1.00 55.44 154 GLY A O 1
ATOM 1265 N N . GLU A 1 155 ? -20.016 2.897 42.678 1.00 45.50 155 GLU A N 1
ATOM 1266 C CA . GLU A 1 155 ? -18.980 1.951 42.237 1.00 45.50 155 GLU A CA 1
ATOM 1267 C C . GLU A 1 155 ? -17.594 2.582 42.395 1.00 45.50 155 GLU A C 1
ATOM 1269 O O . GLU A 1 155 ? -17.136 3.398 41.596 1.00 45.50 155 GLU A O 1
ATOM 1274 N N . ALA A 1 156 ? -16.926 2.204 43.485 1.00 40.47 156 ALA A N 1
ATOM 1275 C CA . ALA A 1 156 ? -15.540 2.546 43.746 1.00 40.47 156 ALA A CA 1
ATOM 1276 C C . ALA A 1 156 ? -14.631 1.920 42.676 1.00 40.47 156 ALA A C 1
ATOM 1278 O O . ALA A 1 156 ? -14.459 0.704 42.606 1.00 40.47 156 ALA A O 1
ATOM 1279 N N . THR A 1 157 ? -13.992 2.768 41.875 1.00 48.03 157 THR A N 1
ATOM 1280 C CA . THR A 1 157 ? -12.848 2.406 41.038 1.00 48.03 157 THR A CA 1
ATOM 1281 C C . THR A 1 157 ? -11.743 1.792 41.901 1.00 48.03 157 THR A C 1
ATOM 1283 O O . THR A 1 157 ? -11.219 2.452 42.801 1.00 48.03 157 THR A O 1
ATOM 1286 N N . SER A 1 158 ? -11.335 0.555 41.617 1.00 40.69 158 SER A N 1
ATOM 1287 C CA . SER A 1 158 ? -10.055 0.011 42.080 1.00 40.69 158 SER A CA 1
ATOM 1288 C C . SER A 1 158 ? -9.517 -1.049 41.123 1.00 40.69 158 SER A C 1
ATOM 1290 O O . SER A 1 158 ? -10.122 -2.099 40.950 1.00 40.69 158 SER A O 1
ATOM 1292 N N . HIS A 1 159 ? -8.358 -0.718 40.546 1.00 36.16 159 HIS A N 1
ATOM 1293 C CA . HIS A 1 159 ? -7.195 -1.544 40.182 1.00 36.16 159 HIS A CA 1
ATOM 1294 C C . HIS A 1 159 ? -6.673 -1.214 38.773 1.00 36.16 159 HIS A C 1
ATOM 1296 O O . HIS A 1 159 ? -7.431 -1.255 37.819 1.00 36.16 159 HIS A O 1
ATOM 1302 N N . VAL A 1 160 ? -5.394 -0.925 38.513 1.00 39.84 160 VAL A N 1
ATOM 1303 C CA . VAL A 1 160 ? -4.184 -0.691 39.322 1.00 39.84 160 VAL A CA 1
ATOM 1304 C C . VAL A 1 160 ? -3.169 -0.068 38.344 1.00 39.84 160 VAL A C 1
ATOM 1306 O O . VAL A 1 160 ? -2.942 -0.617 37.269 1.00 39.84 160 VAL A O 1
ATOM 1309 N N . THR A 1 161 ? -2.515 1.028 38.737 1.00 39.25 161 THR A N 1
ATOM 1310 C CA . THR A 1 161 ? -1.218 1.452 38.180 1.00 39.25 161 THR A CA 1
ATOM 1311 C C . THR A 1 161 ? -0.164 1.262 39.268 1.00 39.25 161 THR A C 1
ATOM 1313 O O . THR A 1 161 ? -0.161 1.993 40.256 1.00 39.25 161 THR A O 1
ATOM 1316 N N . ARG A 1 162 ? 0.732 0.284 39.102 1.00 33.94 162 ARG A N 1
ATOM 1317 C CA . ARG A 1 162 ? 2.081 0.202 39.709 1.00 33.94 162 ARG A CA 1
ATOM 1318 C C . ARG A 1 162 ? 2.801 -0.988 39.044 1.00 33.94 162 ARG A C 1
ATOM 1320 O O . ARG A 1 162 ? 2.150 -1.985 38.783 1.00 33.94 162 ARG A O 1
ATOM 1327 N N . ALA A 1 163 ? 4.097 -0.996 38.750 1.00 36.91 163 ALA A N 1
ATOM 1328 C CA . ALA A 1 163 ? 5.191 -0.203 39.281 1.00 36.91 163 ALA A CA 1
ATOM 1329 C C . ALA A 1 163 ? 6.377 -0.152 38.299 1.00 36.91 163 ALA A C 1
ATOM 1331 O O . ALA A 1 163 ? 6.618 -1.077 37.531 1.00 36.91 163 ALA A O 1
ATOM 1332 N N . VAL A 1 164 ? 7.141 0.932 38.413 1.00 43.00 164 VAL A N 1
ATOM 1333 C CA . VAL A 1 164 ? 8.512 1.114 37.924 1.00 43.00 164 VAL A CA 1
ATOM 1334 C C . VAL A 1 164 ? 9.511 0.504 38.925 1.00 43.00 164 VAL A C 1
ATOM 1336 O O . VAL A 1 164 ? 9.261 0.575 40.129 1.00 43.00 164 VAL A O 1
ATOM 1339 N N . ARG A 1 165 ? 10.663 0.062 38.385 1.00 37.38 165 ARG A N 1
ATOM 1340 C CA . ARG A 1 165 ? 11.959 -0.353 38.985 1.00 37.38 165 ARG A CA 1
ATOM 1341 C C . ARG A 1 165 ? 12.147 -1.840 39.303 1.00 37.38 165 ARG A C 1
ATOM 1343 O O . ARG A 1 165 ? 11.594 -2.353 40.269 1.00 37.38 165 ARG A O 1
ATOM 1350 N N . SER A 1 166 ? 13.105 -2.438 38.590 1.00 48.38 166 SER A N 1
ATOM 1351 C CA . SER A 1 166 ? 14.416 -2.721 39.182 1.00 48.38 166 SER A CA 1
ATOM 1352 C C . SER A 1 166 ? 15.533 -2.385 38.202 1.00 48.38 166 SER A C 1
ATOM 1354 O O . SER A 1 166 ? 15.227 -2.306 36.992 1.00 48.38 166 SER A O 1
#